Protein AF-A0AAT9IYS2-F1 (afdb_monomer_lite)

Sequence (50 aa):
MRVKRAGVTEAVSTGHDTCADSAQFFSNRRAVKTGEPDYGRLISCIMIRA

pLDDT: mean 96.69, std 2.89, range [81.69, 98.5]

Structure (mmCIF, N/CA/C/O backbone):
data_AF-A0AAT9IYS2-F1
#
_entry.id   AF-A0AAT9IYS2-F1
#
loop_
_atom_site.group_PDB
_atom_site.id
_atom_site.type_symbol
_atom_site.label_atom_id
_atom_site.label_alt_id
_atom_site.label_comp_id
_atom_site.label_asym_id
_atom_site.label_entity_id
_atom_site.label_seq_id
_atom_site.pdbx_PDB_ins_code
_atom_site.Cartn_x
_atom_site.Cartn_y
_atom_site.Cartn_z
_atom_site.occupancy
_atom_site.B_iso_or_equiv
_atom_site.auth_seq_id
_atom_site.auth_comp_id
_atom_site.auth_asym_id
_atom_site.auth_atom_id
_atom_site.pdbx_PDB_model_num
ATOM 1 N N . MET A 1 1 ? -1.092 8.143 -15.139 1.00 81.69 1 MET A N 1
ATOM 2 C CA . MET A 1 1 ? -0.207 7.458 -14.163 1.00 81.69 1 MET A CA 1
ATOM 3 C C . MET A 1 1 ? 1.085 8.254 -14.000 1.00 81.69 1 MET A C 1
ATOM 5 O O . MET A 1 1 ? 1.735 8.500 -15.009 1.00 81.69 1 MET A O 1
ATOM 9 N N . ARG A 1 2 ? 1.449 8.676 -12.774 1.00 94.31 2 ARG A N 1
ATOM 10 C CA . ARG A 1 2 ? 2.682 9.457 -12.506 1.00 94.31 2 ARG A CA 1
ATOM 11 C C . ARG A 1 2 ? 3.945 8.735 -12.993 1.00 94.31 2 ARG A C 1
ATOM 13 O O . ARG A 1 2 ? 4.755 9.345 -13.673 1.00 94.31 2 ARG A O 1
ATOM 20 N N . VAL A 1 3 ? 4.035 7.431 -12.736 1.00 95.44 3 VAL A N 1
ATOM 21 C CA . VAL A 1 3 ? 5.154 6.575 -13.168 1.00 95.44 3 VAL A CA 1
ATOM 22 C C . VAL A 1 3 ? 5.330 6.528 -14.691 1.00 95.44 3 VAL A C 1
ATOM 24 O O . VAL A 1 3 ? 6.431 6.751 -15.175 1.00 95.44 3 VAL A O 1
ATOM 27 N N . LYS A 1 4 ? 4.248 6.378 -15.469 1.00 94.56 4 LYS A N 1
ATOM 28 C CA . LYS A 1 4 ? 4.326 6.407 -16.945 1.00 94.56 4 LYS A CA 1
ATOM 29 C C . LYS A 1 4 ? 4.832 7.751 -17.478 1.00 94.56 4 LYS A C 1
ATOM 31 O O . LYS A 1 4 ? 5.614 7.792 -18.416 1.00 94.56 4 LYS A O 1
ATOM 36 N N . ARG A 1 5 ? 4.416 8.863 -16.857 1.00 96.69 5 ARG A N 1
ATOM 37 C CA . ARG A 1 5 ? 4.904 10.211 -17.212 1.00 96.69 5 ARG A CA 1
ATOM 38 C C . ARG A 1 5 ? 6.392 10.407 -16.912 1.00 96.69 5 ARG A C 1
ATOM 40 O O . ARG A 1 5 ? 6.989 11.300 -17.493 1.00 96.69 5 ARG A O 1
ATOM 47 N N . ALA A 1 6 ? 6.968 9.595 -16.028 1.00 97.25 6 ALA A N 1
ATOM 48 C CA . ALA A 1 6 ? 8.398 9.582 -15.739 1.00 97.25 6 ALA A CA 1
ATOM 49 C C . ALA A 1 6 ? 9.201 8.683 -16.704 1.00 97.25 6 ALA A C 1
ATOM 51 O O . ALA A 1 6 ? 10.385 8.471 -16.477 1.00 97.25 6 ALA A O 1
ATOM 52 N N . GLY A 1 7 ? 8.576 8.136 -17.757 1.00 97.75 7 GLY A N 1
ATOM 53 C CA . GLY A 1 7 ? 9.239 7.265 -18.735 1.00 97.75 7 GLY A CA 1
ATOM 54 C C . GLY A 1 7 ? 9.332 5.793 -18.323 1.00 97.75 7 GLY A C 1
ATOM 55 O O . GLY A 1 7 ? 9.918 5.001 -19.052 1.00 97.75 7 GLY A O 1
ATOM 56 N N . VAL A 1 8 ? 8.740 5.400 -17.189 1.00 97.00 8 VAL A N 1
ATOM 57 C CA . VAL A 1 8 ? 8.696 3.992 -16.766 1.00 97.00 8 VAL A CA 1
ATOM 58 C C . VAL A 1 8 ? 7.778 3.207 -17.706 1.00 97.00 8 VAL A C 1
ATOM 60 O O . VAL A 1 8 ? 6.582 3.504 -17.801 1.00 97.00 8 VAL A O 1
ATOM 63 N N . THR A 1 9 ? 8.340 2.209 -18.389 1.00 96.62 9 THR A N 1
ATOM 64 C CA . THR A 1 9 ? 7.649 1.391 -19.399 1.00 96.62 9 THR A CA 1
ATOM 65 C C . THR A 1 9 ? 6.814 0.273 -18.782 1.00 96.62 9 THR A C 1
ATOM 67 O O . THR A 1 9 ? 5.714 -0.002 -19.259 1.00 96.62 9 THR A O 1
ATOM 70 N N . GLU A 1 10 ? 7.284 -0.307 -17.678 1.00 95.94 10 GLU A N 1
ATOM 71 C CA . GLU A 1 10 ? 6.624 -1.402 -16.968 1.00 95.94 10 GLU A CA 1
ATOM 72 C C . GLU A 1 10 ? 6.371 -1.030 -15.508 1.00 95.94 10 GLU A C 1
ATOM 74 O O . GLU A 1 10 ? 7.276 -0.656 -14.765 1.00 95.94 10 GLU A O 1
ATOM 79 N N . ALA A 1 11 ? 5.111 -1.112 -15.091 1.00 95.06 11 ALA A N 1
ATOM 80 C CA . ALA A 1 11 ? 4.710 -0.887 -13.712 1.00 95.06 11 ALA A CA 1
ATOM 81 C C . ALA A 1 11 ? 3.458 -1.705 -13.410 1.00 95.06 11 ALA A C 1
ATOM 83 O O . ALA A 1 11 ? 2.503 -1.697 -14.191 1.00 95.06 11 ALA A O 1
ATOM 84 N N . VAL A 1 12 ? 3.446 -2.360 -12.253 1.00 95.19 12 VAL A N 1
ATOM 85 C CA . VAL A 1 12 ? 2.324 -3.175 -11.782 1.00 95.19 12 VAL A CA 1
ATOM 86 C C . VAL A 1 12 ? 1.924 -2.701 -10.388 1.00 95.19 12 VAL A C 1
ATOM 88 O O . VAL A 1 12 ? 2.769 -2.309 -9.586 1.00 95.19 12 VAL A O 1
ATOM 91 N N . SER A 1 13 ? 0.621 -2.698 -10.115 1.00 94.31 13 SER A N 1
ATOM 92 C CA . SER A 1 13 ? 0.083 -2.488 -8.771 1.00 94.31 13 SER A CA 1
ATOM 93 C C . SER A 1 13 ? -0.125 -3.841 -8.104 1.00 94.31 13 SER A C 1
ATOM 95 O O . SER A 1 13 ? -0.626 -4.759 -8.748 1.00 94.31 13 SER A O 1
ATOM 97 N N . THR A 1 14 ? 0.191 -3.956 -6.816 1.00 95.31 14 THR A N 1
ATOM 98 C CA . THR A 1 14 ? -0.085 -5.178 -6.044 1.00 95.31 14 THR A CA 1
ATOM 99 C C . THR A 1 14 ? -1.581 -5.391 -5.794 1.00 95.31 14 THR A C 1
ATOM 101 O O . THR A 1 14 ? -1.998 -6.497 -5.480 1.00 95.31 14 THR A O 1
ATOM 104 N N . GLY A 1 15 ? -2.399 -4.341 -5.936 1.00 95.94 15 GLY A N 1
ATOM 105 C CA . GLY A 1 15 ? -3.853 -4.414 -5.765 1.00 95.94 15 GLY A CA 1
ATOM 106 C C . GLY A 1 15 ? -4.334 -4.509 -4.312 1.00 95.94 15 GLY A C 1
ATOM 107 O O . GLY A 1 15 ? -5.537 -4.614 -4.094 1.00 95.94 15 GLY A O 1
ATOM 108 N N . HIS A 1 16 ? -3.438 -4.451 -3.322 1.00 97.75 16 HIS A N 1
ATOM 109 C CA . HIS A 1 16 ? -3.807 -4.532 -1.906 1.00 97.75 16 HIS A CA 1
ATOM 110 C C . HIS A 1 16 ? -4.384 -3.217 -1.360 1.00 97.75 16 HIS A C 1
ATOM 112 O O . HIS A 1 16 ? -3.888 -2.130 -1.663 1.00 97.75 16 HIS A O 1
ATOM 118 N N . ASP A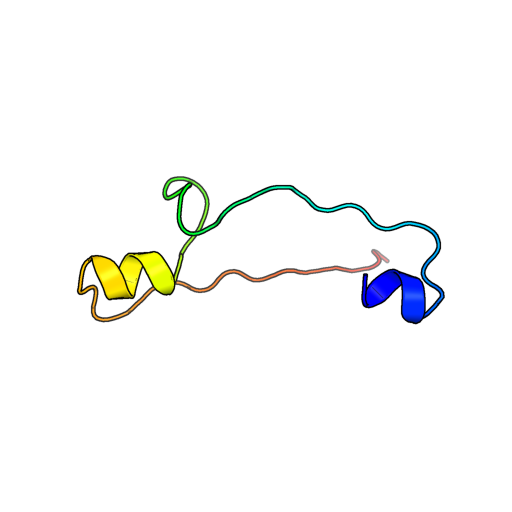 1 17 ? -5.381 -3.336 -0.479 1.00 98.19 17 ASP A N 1
ATOM 119 C CA . ASP A 1 17 ? -5.932 -2.241 0.325 1.00 98.19 17 ASP A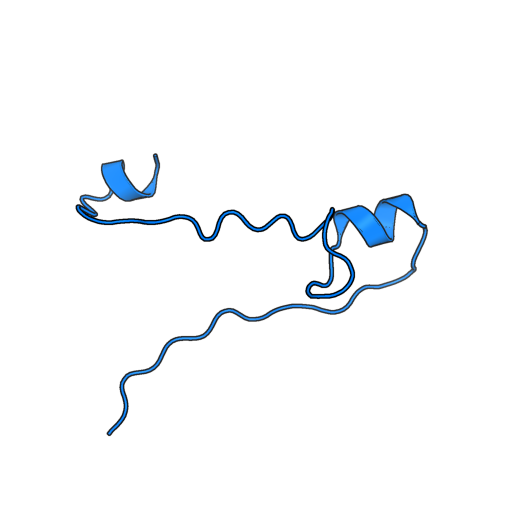 CA 1
ATOM 120 C C . ASP A 1 17 ? -5.614 -2.484 1.805 1.00 98.19 17 ASP A C 1
ATOM 122 O O . ASP A 1 17 ? -6.148 -3.396 2.440 1.00 98.19 17 ASP A O 1
ATOM 126 N N . THR A 1 18 ? -4.755 -1.638 2.375 1.00 98.31 18 THR A N 1
ATOM 127 C CA . THR A 1 18 ? -4.320 -1.773 3.769 1.00 98.31 18 THR A CA 1
ATOM 128 C C . THR A 1 18 ? -5.444 -1.537 4.771 1.00 98.31 18 THR A C 1
ATOM 130 O O . THR A 1 18 ? -5.388 -2.058 5.881 1.00 98.31 18 THR A O 1
ATOM 133 N N . CYS A 1 19 ? -6.463 -0.742 4.429 1.00 98.12 19 CYS A N 1
ATOM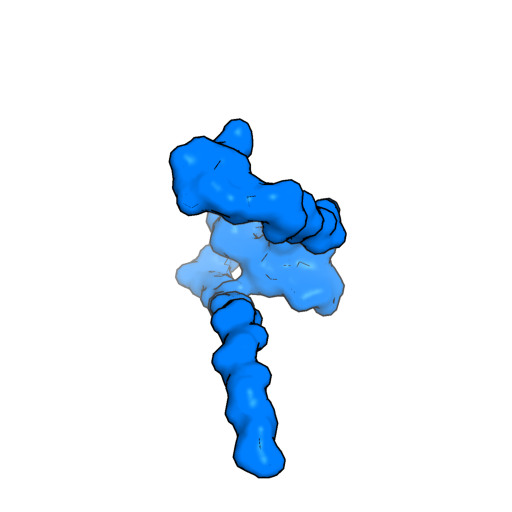 134 C CA . CYS A 1 19 ? -7.599 -0.471 5.305 1.00 98.12 19 CYS A CA 1
ATOM 135 C C . CYS A 1 19 ? -8.549 -1.670 5.378 1.00 98.12 19 CYS A C 1
ATOM 137 O O . CYS A 1 19 ? -9.067 -1.943 6.464 1.00 98.12 19 CYS A O 1
ATOM 139 N N . ALA A 1 20 ? -8.759 -2.360 4.254 1.00 98.06 20 ALA A N 1
ATOM 140 C CA . ALA A 1 20 ? -9.669 -3.498 4.148 1.00 98.06 20 ALA A CA 1
ATOM 141 C C . ALA A 1 20 ? -9.077 -4.796 4.718 1.00 98.06 20 ALA A C 1
ATOM 143 O O . ALA A 1 20 ? -9.780 -5.524 5.414 1.00 98.06 20 ALA A O 1
ATOM 144 N N . ASP A 1 21 ? -7.794 -5.072 4.467 1.00 97.75 21 ASP A N 1
ATOM 145 C CA . ASP A 1 21 ? -7.145 -6.308 4.915 1.00 97.75 21 ASP A CA 1
ATOM 146 C C . ASP A 1 21 ? -6.362 -6.085 6.218 1.00 97.75 21 ASP A C 1
ATOM 148 O O . ASP A 1 21 ? -5.193 -5.689 6.231 1.00 97.75 21 ASP A O 1
ATOM 152 N N . SER A 1 22 ? -7.039 -6.312 7.345 1.00 96.31 22 SER A N 1
ATOM 153 C CA . SER A 1 22 ? -6.449 -6.192 8.680 1.00 96.31 22 SER A CA 1
ATOM 154 C C . SER A 1 22 ? -5.547 -7.361 9.070 1.00 96.31 22 SER A C 1
ATOM 156 O O . SER A 1 22 ? -4.777 -7.213 10.016 1.00 96.31 22 SER A O 1
ATOM 158 N N . ALA A 1 23 ? -5.627 -8.499 8.374 1.00 97.50 23 ALA A N 1
ATOM 159 C CA . ALA A 1 23 ? -4.817 -9.671 8.687 1.00 97.50 23 ALA A CA 1
ATOM 160 C C . ALA A 1 23 ? -3.365 -9.495 8.223 1.00 97.50 23 ALA A C 1
ATOM 162 O O . ALA A 1 23 ? -2.453 -10.042 8.839 1.00 97.50 23 ALA A O 1
ATOM 163 N N . GLN A 1 24 ? -3.150 -8.719 7.156 1.00 97.19 24 GLN A N 1
ATOM 164 C CA . GLN A 1 24 ? -1.832 -8.556 6.538 1.00 97.19 24 GLN A CA 1
ATOM 165 C C . GLN A 1 24 ? -1.202 -7.176 6.756 1.00 97.19 24 GLN A C 1
ATOM 167 O O . GLN A 1 24 ? 0.021 -7.047 6.688 1.00 97.19 24 GLN A O 1
ATOM 172 N N . PHE A 1 25 ? -1.997 -6.131 7.015 1.00 98.44 25 PHE A N 1
ATOM 173 C CA . PHE A 1 25 ? -1.502 -4.753 6.988 1.00 98.44 25 PHE A CA 1
ATOM 174 C C . PHE A 1 25 ? -1.934 -3.926 8.193 1.00 98.44 25 PHE A C 1
ATOM 176 O O . PHE A 1 25 ? -3.103 -3.915 8.577 1.00 98.44 25 PHE A O 1
ATOM 183 N N . PHE A 1 26 ? -1.020 -3.103 8.713 1.00 98.50 26 PHE A N 1
ATOM 184 C CA . PHE A 1 26 ? -1.394 -1.941 9.519 1.00 98.50 26 PHE A CA 1
ATOM 185 C C . PHE A 1 26 ? -2.008 -0.845 8.633 1.00 98.50 26 PHE A C 1
ATOM 187 O O . PHE A 1 26 ? -1.624 -0.686 7.472 1.00 98.50 26 PHE A O 1
ATOM 194 N N . SER A 1 27 ? -2.946 -0.056 9.171 1.00 98.50 27 SER A N 1
ATOM 195 C CA . SER A 1 27 ? -3.585 1.037 8.429 1.00 98.50 27 SER A CA 1
ATOM 196 C C . SER A 1 27 ? -3.960 2.214 9.314 1.00 98.50 27 SER A C 1
ATOM 198 O O . SER A 1 27 ? -4.830 2.102 10.175 1.00 98.50 27 SER A O 1
ATOM 200 N N . ASN A 1 28 ? -3.383 3.377 8.999 1.00 98.25 28 ASN A N 1
ATOM 201 C CA . ASN A 1 28 ? -3.731 4.655 9.620 1.00 98.25 28 ASN A CA 1
ATOM 202 C C . ASN A 1 28 ? -5.236 4.944 9.527 1.00 98.25 28 ASN A C 1
ATOM 204 O O . ASN A 1 28 ? -5.875 5.351 10.490 1.00 98.25 28 ASN A O 1
ATOM 208 N N . ARG A 1 29 ? -5.833 4.723 8.346 1.00 98.31 29 ARG A N 1
ATOM 209 C CA . ARG A 1 29 ? -7.249 5.036 8.124 1.00 98.31 29 ARG A CA 1
ATOM 210 C C . ARG A 1 29 ? -8.154 4.176 8.998 1.00 98.31 29 ARG A C 1
ATOM 212 O O . ARG A 1 29 ? -9.165 4.683 9.477 1.00 98.31 29 ARG A O 1
ATOM 219 N N . ARG A 1 30 ? -7.815 2.896 9.164 1.00 98.25 30 ARG A N 1
ATOM 220 C CA . ARG A 1 30 ? -8.571 1.995 10.031 1.00 98.25 30 ARG A CA 1
ATOM 221 C C . ARG A 1 30 ? -8.433 2.421 11.490 1.00 98.25 30 ARG A C 1
ATOM 223 O O . ARG A 1 30 ? -9.465 2.646 12.102 1.00 98.25 30 ARG A O 1
ATOM 230 N N . ALA A 1 31 ? -7.208 2.652 11.964 1.00 98.38 31 ALA A N 1
ATOM 231 C CA . ALA A 1 31 ? -6.939 3.110 13.328 1.00 98.38 31 ALA A CA 1
ATOM 232 C C . ALA A 1 31 ? -7.711 4.393 13.687 1.00 98.38 31 ALA A C 1
ATOM 234 O O . ALA A 1 31 ? -8.388 4.454 14.707 1.00 98.38 31 ALA A O 1
ATOM 235 N N . VAL A 1 32 ? -7.725 5.391 12.792 1.00 98.38 32 VAL A N 1
ATOM 236 C CA . VAL A 1 32 ? -8.517 6.620 12.986 1.00 98.38 32 VAL A C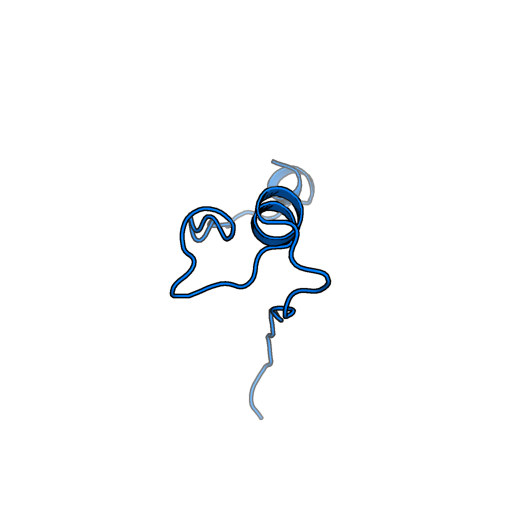A 1
ATOM 237 C C . VAL A 1 32 ? -10.021 6.331 13.068 1.00 98.38 32 VAL A C 1
ATOM 239 O O . VAL A 1 32 ? -10.717 6.946 13.870 1.00 98.38 32 VAL A O 1
ATOM 242 N N . LYS A 1 33 ? -10.545 5.408 12.251 1.00 97.88 33 LYS A N 1
ATOM 243 C CA . LYS A 1 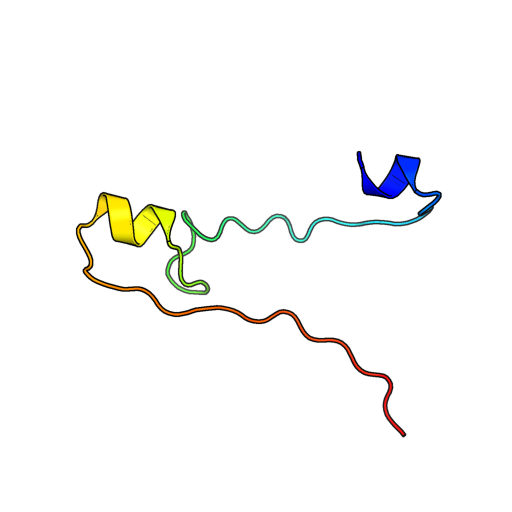33 ? -11.972 5.039 12.279 1.00 97.88 33 LYS A CA 1
ATOM 244 C C . LYS A 1 33 ? -12.362 4.282 13.549 1.00 97.88 33 LYS A C 1
ATOM 246 O O . LYS A 1 33 ? -13.503 4.407 13.980 1.00 97.88 33 LYS A O 1
ATOM 251 N N . THR A 1 34 ? -11.455 3.481 14.102 1.00 97.31 34 THR A N 1
ATOM 252 C CA . THR A 1 34 ? -11.685 2.671 15.308 1.00 97.31 34 THR A CA 1
ATOM 253 C C . THR A 1 34 ? -11.300 3.396 16.597 1.00 97.31 34 THR A C 1
ATOM 255 O O . THR A 1 34 ? -11.590 2.891 17.677 1.00 97.31 34 THR A O 1
ATOM 258 N N . GLY A 1 35 ? -10.703 4.590 16.505 1.00 97.81 35 GLY A N 1
ATOM 259 C CA . GLY A 1 35 ? -10.258 5.363 17.665 1.00 97.81 35 GLY A CA 1
ATOM 260 C C . GLY A 1 35 ? -9.009 4.784 18.333 1.00 97.81 35 GLY A C 1
ATOM 261 O O . GLY A 1 35 ? -8.768 5.047 19.509 1.00 97.81 35 GLY A O 1
ATOM 262 N N . GLU A 1 36 ? -8.225 3.986 17.605 1.00 97.12 36 GLU A N 1
ATOM 263 C CA . GLU A 1 36 ? -6.953 3.468 18.102 1.00 97.12 36 GLU A CA 1
ATOM 264 C C . GLU A 1 36 ? -5.948 4.625 18.267 1.00 97.12 36 GLU A C 1
ATOM 266 O O . GLU A 1 36 ? -5.805 5.450 17.358 1.00 97.12 36 GLU A O 1
ATOM 271 N N . PRO A 1 37 ? -5.245 4.714 19.411 1.00 96.81 37 PRO A N 1
ATOM 272 C CA . PRO A 1 37 ? -4.364 5.843 19.714 1.00 96.81 37 PRO A CA 1
ATOM 273 C C . PRO A 1 37 ? -3.073 5.854 18.881 1.00 96.81 37 PRO A C 1
ATOM 275 O O . PRO A 1 37 ? -2.431 6.896 18.766 1.00 96.81 37 PRO A O 1
ATOM 278 N N . ASP A 1 38 ? -2.687 4.710 18.312 1.00 97.56 38 ASP A N 1
ATOM 279 C CA . ASP A 1 38 ? -1.544 4.553 17.413 1.00 97.56 38 ASP A CA 1
ATOM 280 C C . ASP A 1 38 ? -1.755 3.327 16.508 1.00 97.56 38 ASP A C 1
ATOM 282 O O . ASP A 1 38 ? -2.672 2.534 16.716 1.00 97.56 38 ASP A O 1
ATOM 286 N N . TYR A 1 39 ? -0.902 3.163 15.499 1.00 98.06 39 TYR A N 1
ATOM 287 C CA . TYR A 1 39 ? -0.897 2.017 14.595 1.00 98.06 39 TYR A CA 1
ATOM 288 C C . TYR A 1 39 ? 0.533 1.666 14.167 1.00 98.06 39 TYR A C 1
ATOM 290 O O . TYR A 1 39 ? 1.412 2.525 14.042 1.00 98.06 39 TYR A O 1
ATOM 298 N N . GLY A 1 40 ? 0.772 0.383 13.890 1.00 97.88 40 GLY A N 1
ATOM 299 C CA . GLY A 1 40 ? 2.058 -0.072 13.360 1.00 97.88 40 GLY A CA 1
ATOM 300 C C . GLY A 1 40 ? 2.378 0.526 11.983 1.00 97.88 40 GLY A C 1
ATOM 301 O O . GLY A 1 40 ? 1.503 1.019 11.272 1.00 97.88 40 GLY A O 1
ATOM 302 N N . ARG A 1 41 ? 3.645 0.469 11.563 1.00 98.19 41 ARG A N 1
ATOM 303 C CA . ARG A 1 41 ? 4.080 0.953 10.243 1.00 98.19 41 ARG A CA 1
ATOM 304 C C . ARG A 1 41 ? 4.636 -0.192 9.412 1.00 98.19 41 ARG A C 1
ATOM 306 O O . ARG A 1 41 ? 5.343 -1.053 9.924 1.00 98.19 41 ARG A O 1
ATOM 313 N N . LEU A 1 42 ? 4.313 -0.176 8.124 1.00 98.31 42 LEU A N 1
ATOM 314 C CA . LEU A 1 42 ? 4.882 -1.085 7.134 1.00 98.31 42 LEU A CA 1
ATOM 315 C C . LEU A 1 42 ? 6.134 -0.458 6.520 1.00 98.31 42 LEU A C 1
ATOM 317 O O . LEU A 1 42 ? 6.272 0.766 6.489 1.00 98.31 42 LEU A O 1
ATOM 321 N N . ILE A 1 43 ? 7.009 -1.300 5.980 1.00 98.25 43 ILE A N 1
ATOM 322 C CA . ILE A 1 43 ? 8.167 -0.876 5.196 1.00 98.25 43 ILE A CA 1
ATOM 323 C C . ILE A 1 43 ? 8.149 -1.583 3.840 1.00 98.25 43 ILE A C 1
ATOM 325 O O . ILE A 1 43 ? 7.762 -2.745 3.737 1.00 98.25 43 ILE A O 1
ATOM 329 N N . SER A 1 44 ? 8.551 -0.876 2.789 1.00 97.50 44 SER A N 1
ATOM 330 C CA . SER A 1 44 ? 8.830 -1.462 1.477 1.00 97.50 44 SER A CA 1
ATOM 331 C C . SER A 1 44 ? 10.332 -1.383 1.242 1.00 97.50 44 SER A C 1
ATOM 333 O O . SER A 1 44 ? 10.896 -0.292 1.273 1.00 97.50 44 SER A O 1
ATOM 335 N N . CYS A 1 45 ? 10.975 -2.529 1.029 1.00 97.62 45 CYS A N 1
ATOM 336 C CA . CYS A 1 45 ? 12.427 -2.631 0.901 1.00 97.62 45 CYS A CA 1
ATOM 337 C C . CYS A 1 45 ? 12.815 -3.284 -0.424 1.00 97.62 45 CYS A C 1
ATOM 339 O O . CYS A 1 45 ? 12.113 -4.163 -0.922 1.00 97.62 45 CYS A O 1
ATOM 341 N N . ILE A 1 46 ? 13.969 -2.890 -0.954 1.00 97.62 46 ILE A N 1
ATOM 342 C CA . ILE A 1 46 ? 14.613 -3.514 -2.107 1.00 97.62 46 ILE A CA 1
ATOM 343 C C . ILE A 1 46 ? 16.125 -3.506 -1.892 1.00 97.62 46 ILE A C 1
ATOM 345 O O . ILE A 1 46 ? 16.672 -2.548 -1.349 1.00 97.62 46 ILE A O 1
ATOM 349 N N . MET A 1 47 ? 16.797 -4.578 -2.305 1.00 97.81 47 MET A N 1
ATOM 350 C CA . MET A 1 47 ? 18.254 -4.657 -2.322 1.00 97.81 47 MET A CA 1
ATOM 351 C C . MET A 1 47 ? 18.728 -5.494 -3.508 1.00 97.81 47 MET A C 1
ATOM 353 O O . MET A 1 47 ? 18.010 -6.376 -3.979 1.00 97.81 47 MET A O 1
ATOM 357 N N . ILE A 1 48 ? 19.960 -5.253 -3.943 1.00 97.75 48 ILE A N 1
ATOM 358 C CA . ILE A 1 48 ? 20.702 -6.177 -4.800 1.00 97.75 48 ILE A CA 1
ATOM 359 C C . ILE A 1 48 ? 21.595 -6.999 -3.875 1.00 97.75 48 ILE A C 1
ATOM 361 O O . ILE A 1 48 ? 22.244 -6.447 -2.986 1.00 97.75 48 ILE A O 1
ATOM 365 N N . ARG A 1 49 ? 21.584 -8.323 -4.034 1.00 95.38 49 ARG A N 1
ATOM 366 C CA . ARG A 1 49 ? 22.471 -9.206 -3.270 1.00 95.38 49 ARG A CA 1
ATOM 367 C C . ARG A 1 49 ? 23.887 -9.144 -3.840 1.00 95.38 49 ARG A C 1
ATOM 369 O O . ARG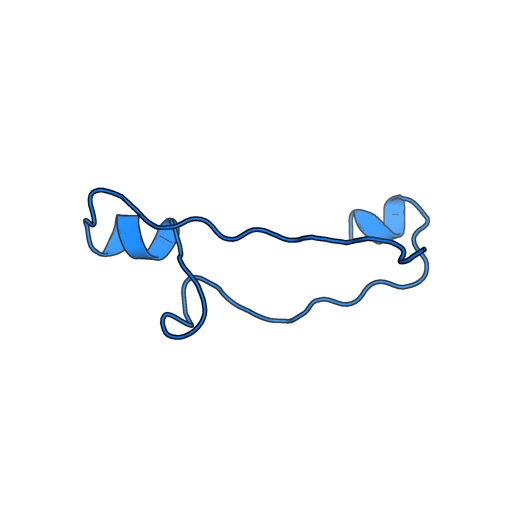 A 1 49 ? 24.041 -9.010 -5.050 1.00 95.38 49 ARG A O 1
ATOM 376 N N . ALA A 1 50 ? 24.873 -9.235 -2.950 1.00 86.19 50 ALA A N 1
ATOM 377 C CA . ALA A 1 50 ? 26.268 -9.459 -3.313 1.00 86.19 50 ALA A CA 1
ATOM 378 C C . ALA A 1 50 ? 26.485 -10.897 -3.799 1.00 86.19 50 ALA A C 1
ATOM 380 O O . ALA A 1 50 ? 25.749 -11.792 -3.309 1.00 86.19 50 ALA A O 1
#

Secondary structure (DSSP, 8-state):
-HHHHTT----------TTT-TTT---HHHHHHHT-S-------------

Foldseek 3Di:
DVCVVVVNPDDDDPPDDQLPDVPPHKDPVNCVVVVPPDIDDDDDDDDDDD

Radius of gyration: 15.4 Å; chains: 1; bounding box: 38×20×39 Å